Protein AF-A0A448WG43-F1 (afdb_monomer)

Foldseek 3Di:
DPDPDDDQEDEAELLVQLDPVSSLVVCQQQQFQAAPPPDDDDPPDDDDDDDDHAYEYEPHDLPDWQCCVRPNLVCLLVSLLSQLNGPGHYYYDPCSQLSNNTRDDPPPDPDDDDDLQRQQVVDPDPDSNCLPGHCRVVSVVSNVVSVVCVVVVVRHDDFDQDDDPDPDDDRDGDD

Nearest PDB structures (foldseek):
  7ekw-assembly1_A  TM=7.929E-01  e=9.313E-10  Nakaseomyces glabratus CBS 138
  7eku-assembly1_A  TM=8.045E-01  e=1.276E-09  Nakaseomyces glabratus CBS 138
  7eku-assembly1_B  TM=8.246E-01  e=3.081E-09  Nakaseomyces glabratus CBS 138
  7ekw-assembly1_B  TM=7.831E-01  e=1.198E-09  Nakaseomyces glabratus CBS 138
  5d06-assembly1_A  TM=8.176E-01  e=8.437E-09  Nakaseomyces glabratus CBS 138

Radius of gyration: 18.86 Å; Cα contacts (8 Å, |Δi|>4): 221; chains: 1; bounding box: 55×35×46 Å

Structure (mmCIF, N/CA/C/O backbone):
data_AF-A0A448WG43-F1
#
_entry.id   AF-A0A448WG43-F1
#
loop_
_atom_site.group_PDB
_atom_site.id
_atom_site.type_symbol
_atom_site.label_atom_id
_atom_site.label_alt_id
_atom_site.label_comp_id
_atom_site.label_asym_id
_atom_site.label_entity_id
_atom_site.label_seq_id
_atom_site.pdbx_PDB_ins_code
_atom_site.Cartn_x
_atom_site.Cartn_y
_atom_site.Cartn_z
_atom_site.occupancy
_atom_site.B_iso_or_equiv
_atom_site.auth_seq_id
_atom_site.auth_comp_id
_atom_site.auth_asym_id
_atom_site.auth_atom_id
_atom_site.pdbx_PDB_model_num
ATOM 1 N N . MET A 1 1 ? 24.377 11.589 0.192 1.00 43.50 1 MET A N 1
ATOM 2 C CA . MET A 1 1 ? 24.286 11.253 1.628 1.00 43.50 1 MET A CA 1
ATOM 3 C C . MET A 1 1 ? 24.622 9.780 1.787 1.00 43.50 1 MET A C 1
ATOM 5 O O . MET A 1 1 ? 23.829 8.942 1.390 1.00 43.50 1 MET A O 1
ATOM 9 N N . THR A 1 2 ? 25.826 9.459 2.255 1.00 47.28 2 THR A N 1
ATOM 10 C CA . THR A 1 2 ? 26.236 8.087 2.589 1.00 47.28 2 THR A CA 1
ATOM 11 C C . THR A 1 2 ? 25.820 7.820 4.034 1.00 47.28 2 THR A C 1
ATOM 13 O O . THR A 1 2 ? 26.514 8.236 4.958 1.00 47.28 2 THR A O 1
ATOM 16 N N . SER A 1 3 ? 24.643 7.231 4.245 1.00 59.84 3 SER A N 1
ATOM 17 C CA . SER A 1 3 ? 24.167 6.877 5.588 1.00 59.84 3 SER A CA 1
ATOM 18 C C . SER A 1 3 ? 24.957 5.681 6.121 1.00 59.84 3 SER A C 1
ATOM 20 O O . SER A 1 3 ? 25.047 4.662 5.440 1.00 59.84 3 SER A O 1
ATOM 22 N N . SER A 1 4 ? 25.497 5.793 7.336 1.00 69.62 4 SER A N 1
ATOM 23 C CA . SER A 1 4 ? 26.275 4.747 8.021 1.00 69.62 4 SER A CA 1
ATOM 24 C C . SER A 1 4 ? 25.474 3.476 8.340 1.00 69.62 4 SER A C 1
ATOM 26 O O . SER A 1 4 ? 26.076 2.424 8.518 1.00 69.62 4 SER A O 1
ATOM 28 N N . CYS A 1 5 ? 24.139 3.555 8.333 1.00 75.38 5 CYS A N 1
ATOM 29 C CA . CYS A 1 5 ? 23.211 2.422 8.363 1.00 75.38 5 CYS A CA 1
ATOM 30 C C . CYS A 1 5 ? 22.025 2.719 7.427 1.00 75.38 5 CYS A C 1
ATOM 32 O O . CYS A 1 5 ? 21.093 3.412 7.842 1.00 75.38 5 CYS A O 1
ATOM 34 N N . PRO A 1 6 ? 22.044 2.278 6.157 1.00 77.00 6 PRO A N 1
ATOM 35 C CA . PRO A 1 6 ? 20.883 2.427 5.286 1.00 77.00 6 PRO A CA 1
ATOM 36 C C . PRO A 1 6 ? 19.741 1.512 5.772 1.00 77.00 6 PRO A C 1
ATOM 38 O O . PRO A 1 6 ? 19.992 0.339 6.056 1.00 77.00 6 PRO A O 1
ATOM 41 N N . PRO A 1 7 ? 18.496 2.009 5.883 1.00 84.19 7 PRO A N 1
ATOM 42 C CA . PRO A 1 7 ? 17.358 1.167 6.233 1.00 84.19 7 PRO A CA 1
ATOM 43 C C . PRO A 1 7 ? 17.035 0.194 5.092 1.00 84.19 7 PRO A C 1
ATOM 45 O O . PRO A 1 7 ? 17.207 0.522 3.917 1.00 84.19 7 PRO A O 1
ATOM 48 N N . ASN A 1 8 ? 16.523 -0.991 5.438 1.00 88.69 8 ASN A N 1
ATOM 49 C CA . ASN A 1 8 ? 16.099 -1.986 4.446 1.00 88.69 8 ASN A CA 1
ATOM 50 C C . ASN A 1 8 ? 14.903 -1.495 3.616 1.00 88.69 8 ASN A C 1
ATOM 52 O O . ASN A 1 8 ? 14.823 -1.785 2.424 1.00 88.69 8 ASN A O 1
ATOM 56 N N . SER A 1 9 ? 13.994 -0.739 4.237 1.00 90.69 9 SER A N 1
ATOM 57 C CA . SER A 1 9 ? 12.796 -0.198 3.598 1.00 90.69 9 SER A CA 1
ATOM 58 C C . SER A 1 9 ? 12.383 1.149 4.191 1.00 90.69 9 SER A C 1
ATOM 60 O O . SER A 1 9 ? 12.606 1.396 5.376 1.00 90.69 9 SER A O 1
ATOM 62 N N . PHE A 1 10 ? 11.722 1.984 3.390 1.00 91.25 10 PHE A N 1
ATOM 63 C CA . PHE A 1 10 ? 11.051 3.203 3.843 1.00 91.25 10 PHE A CA 1
ATOM 64 C C . PHE A 1 10 ? 9.537 3.049 3.808 1.00 91.25 10 PHE A C 1
ATOM 66 O O . PHE A 1 10 ? 8.990 2.535 2.836 1.00 91.25 10 PHE A O 1
ATOM 73 N N . ILE A 1 11 ? 8.874 3.544 4.850 1.00 93.62 11 ILE A N 1
ATOM 74 C CA . ILE A 1 11 ? 7.416 3.613 4.910 1.00 93.62 11 ILE A CA 1
ATOM 75 C C . ILE A 1 11 ? 6.948 4.760 4.017 1.00 93.62 11 ILE A C 1
ATOM 77 O O . ILE A 1 11 ? 7.454 5.879 4.106 1.00 93.62 11 ILE A O 1
ATOM 81 N N . LEU A 1 12 ? 5.987 4.462 3.153 1.00 93.44 12 LEU A N 1
ATOM 82 C CA . LEU A 1 12 ? 5.294 5.419 2.310 1.00 93.44 12 LEU A CA 1
ATOM 83 C C . LEU A 1 12 ? 3.803 5.331 2.607 1.00 93.44 12 LEU A C 1
ATOM 85 O O . LEU A 1 12 ? 3.255 4.238 2.660 1.00 93.44 12 LEU A O 1
ATOM 89 N N . GLU A 1 13 ? 3.136 6.469 2.744 1.00 94.25 13 GLU A N 1
ATOM 90 C CA . GLU A 1 13 ? 1.699 6.516 3.016 1.00 94.25 13 GLU A CA 1
ATOM 91 C C . GLU A 1 13 ? 0.972 6.965 1.757 1.00 94.25 13 GLU A C 1
ATOM 93 O O . GLU A 1 13 ? 1.309 8.007 1.187 1.00 94.25 13 GLU A O 1
ATOM 98 N N . SER A 1 14 ? -0.016 6.197 1.296 1.00 92.62 14 SER A N 1
ATOM 99 C CA . SER A 1 14 ? -0.790 6.603 0.121 1.00 92.62 14 SER A CA 1
ATOM 100 C C . SER A 1 14 ? -1.666 7.819 0.443 1.00 92.62 14 SER A C 1
ATOM 102 O O . SER A 1 14 ? -1.796 8.728 -0.380 1.00 92.62 14 SER A O 1
ATOM 104 N N . LEU A 1 15 ? -2.231 7.873 1.659 1.00 91.50 15 LEU A N 1
ATOM 105 C CA . LEU A 1 15 ? -3.117 8.953 2.102 1.00 91.50 15 LEU A CA 1
ATOM 106 C C . LEU A 1 15 ? -2.424 10.308 2.191 1.00 91.50 15 LEU A C 1
ATOM 108 O O . LEU A 1 15 ? -3.116 11.316 2.206 1.00 91.50 15 LEU A O 1
ATOM 112 N N . GLN A 1 16 ? -1.091 10.374 2.202 1.00 90.69 16 GLN A N 1
ATOM 113 C CA . GLN A 1 16 ? -0.390 11.656 2.189 1.00 90.69 16 GLN A CA 1
ATOM 114 C C . GLN A 1 16 ? -0.589 12.420 0.871 1.00 90.69 16 GLN A C 1
ATOM 116 O O . GLN A 1 16 ? -0.504 13.651 0.853 1.00 90.69 16 GLN A O 1
ATOM 121 N N . SER A 1 17 ? -0.894 11.707 -0.215 1.00 88.69 17 SER A N 1
ATOM 122 C CA . SER A 1 17 ? -1.180 12.300 -1.518 1.00 88.69 17 SER A CA 1
ATOM 123 C C . SER A 1 17 ? -2.478 13.106 -1.486 1.00 88.69 17 SER A C 1
ATOM 125 O O . SER A 1 17 ? -3.531 12.586 -1.130 1.00 88.69 17 SER A O 1
ATOM 127 N N . ALA A 1 18 ? -2.395 14.384 -1.868 1.00 85.50 18 ALA A N 1
ATOM 128 C CA . ALA A 1 18 ? -3.555 15.273 -1.930 1.00 85.50 18 ALA A CA 1
ATOM 129 C C . ALA A 1 18 ? -4.545 14.845 -3.025 1.00 85.50 18 ALA A C 1
ATOM 131 O O . ALA A 1 18 ? -5.739 14.754 -2.761 1.00 85.50 18 ALA A O 1
ATOM 132 N N . ASP A 1 19 ? -4.019 14.501 -4.205 1.00 86.00 19 ASP A N 1
ATOM 133 C CA . ASP A 1 19 ? -4.796 14.164 -5.397 1.00 86.00 19 ASP A CA 1
ATOM 134 C C . ASP A 1 19 ? -4.290 12.867 -6.046 1.00 86.00 19 ASP A C 1
ATOM 136 O O . ASP A 1 19 ? -3.171 12.409 -5.784 1.00 86.00 19 ASP A O 1
ATOM 140 N N . SER A 1 20 ? -5.080 12.314 -6.970 1.00 85.81 20 SER A N 1
ATOM 141 C CA . SER A 1 20 ? -4.706 11.139 -7.772 1.00 85.81 20 SER A CA 1
ATOM 142 C C . SER A 1 20 ? -3.393 11.337 -8.531 1.00 85.81 20 SER A C 1
ATOM 144 O O . SER A 1 20 ? -2.631 10.384 -8.689 1.00 85.81 20 SER A O 1
ATOM 146 N N . ASN A 1 21 ? -3.082 12.575 -8.936 1.00 88.19 21 ASN A N 1
ATOM 147 C CA . ASN A 1 21 ? -1.823 12.872 -9.606 1.00 88.19 21 ASN A CA 1
ATOM 148 C C . ASN A 1 21 ? -0.612 12.666 -8.685 1.00 88.19 21 ASN A C 1
ATOM 150 O O . ASN A 1 21 ? 0.352 11.990 -9.046 1.00 88.19 21 ASN A O 1
ATOM 154 N N . ALA A 1 22 ? -0.696 13.183 -7.457 1.00 90.81 22 ALA A N 1
ATOM 155 C CA . ALA A 1 22 ? 0.348 13.001 -6.455 1.00 90.81 22 ALA A CA 1
ATOM 156 C C . ALA A 1 22 ? 0.540 11.514 -6.112 1.00 90.81 22 ALA A C 1
ATOM 158 O O . ALA A 1 22 ? 1.677 11.040 -6.050 1.00 90.81 22 ALA A O 1
ATOM 159 N N . LEU A 1 23 ? -0.564 10.768 -5.992 1.00 91.00 23 LEU A N 1
ATOM 160 C CA . LEU A 1 23 ? -0.525 9.328 -5.743 1.00 91.00 23 LEU A CA 1
ATOM 161 C C . LEU A 1 23 ? 0.106 8.566 -6.918 1.00 91.00 23 LEU A C 1
ATOM 163 O O . LEU A 1 23 ? 0.973 7.717 -6.716 1.00 91.00 23 LEU A O 1
ATOM 167 N N . GLY A 1 24 ? -0.262 8.903 -8.155 1.00 91.44 24 GLY A N 1
ATOM 168 C CA . GLY A 1 24 ? 0.329 8.310 -9.351 1.00 91.44 24 GLY A CA 1
ATOM 169 C C . GLY A 1 24 ? 1.825 8.611 -9.475 1.00 91.44 24 GLY A C 1
ATOM 170 O O . GLY A 1 24 ? 2.603 7.718 -9.798 1.00 91.44 24 GLY A O 1
ATOM 171 N N . ALA A 1 25 ? 2.265 9.826 -9.137 1.00 90.50 25 ALA A N 1
ATOM 172 C CA . ALA A 1 25 ? 3.685 10.178 -9.110 1.00 90.50 25 ALA A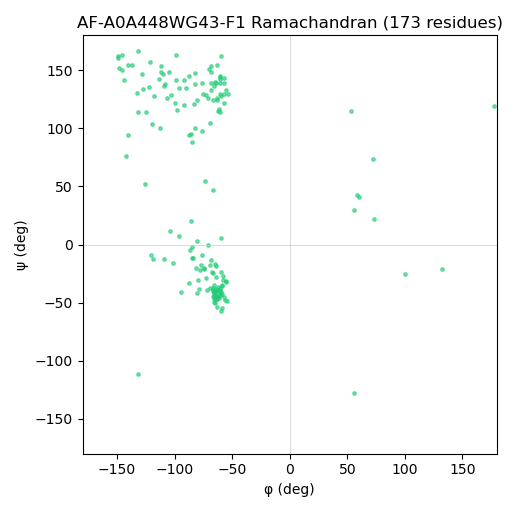 CA 1
ATOM 173 C C . ALA A 1 25 ? 4.464 9.380 -8.045 1.00 90.50 25 ALA A C 1
ATOM 175 O O . ALA A 1 25 ? 5.599 8.954 -8.286 1.00 90.50 25 ALA A O 1
ATOM 176 N N . GLN A 1 26 ? 3.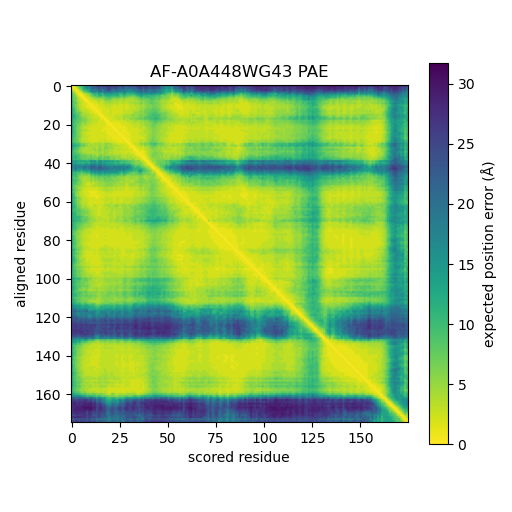853 9.140 -6.880 1.00 91.25 26 GLN A N 1
ATOM 177 C CA . GLN A 1 26 ? 4.409 8.288 -5.828 1.00 91.25 26 GLN A CA 1
ATOM 178 C C . GLN A 1 26 ? 4.563 6.837 -6.314 1.00 91.25 26 GLN A C 1
ATOM 180 O O . GLN A 1 26 ? 5.641 6.256 -6.166 1.00 91.25 26 GLN A O 1
ATOM 185 N N . LEU A 1 27 ? 3.537 6.274 -6.957 1.00 91.06 27 LEU A N 1
ATOM 186 C CA . LEU A 1 27 ? 3.565 4.917 -7.517 1.00 91.06 27 LEU A CA 1
ATOM 187 C C . LEU A 1 27 ? 4.541 4.781 -8.685 1.00 91.06 27 LEU A C 1
ATOM 189 O O . LEU A 1 27 ? 5.282 3.810 -8.751 1.00 91.06 27 LEU A O 1
ATOM 193 N N . HIS A 1 28 ? 4.619 5.767 -9.573 1.00 91.00 28 HIS A N 1
ATOM 194 C CA . HIS A 1 28 ? 5.582 5.753 -10.671 1.00 91.00 28 HIS A CA 1
ATOM 195 C C . HIS A 1 28 ? 7.027 5.714 -10.151 1.00 91.00 28 HIS A C 1
ATOM 197 O O . HIS A 1 28 ? 7.887 5.040 -10.711 1.00 91.00 28 HIS A O 1
ATOM 203 N N . ARG A 1 29 ? 7.309 6.425 -9.052 1.00 89.62 29 ARG A N 1
ATOM 204 C CA . ARG A 1 29 ? 8.655 6.498 -8.474 1.00 89.62 29 ARG A CA 1
ATOM 205 C C . ARG A 1 29 ? 9.042 5.267 -7.654 1.00 89.62 29 ARG A C 1
ATOM 207 O O . ARG A 1 29 ? 10.214 4.898 -7.666 1.00 89.62 29 ARG A O 1
ATOM 214 N N . TYR A 1 30 ? 8.105 4.697 -6.897 1.00 89.56 30 TYR A N 1
ATOM 215 C CA . TYR A 1 30 ? 8.398 3.660 -5.895 1.00 89.56 30 TYR A CA 1
ATOM 216 C C . TYR A 1 30 ? 7.720 2.312 -6.158 1.00 89.56 30 TYR A C 1
ATOM 218 O O . TYR A 1 30 ? 8.060 1.326 -5.510 1.00 89.56 30 TYR A O 1
ATOM 226 N N . GLY A 1 31 ? 6.762 2.269 -7.078 1.00 85.44 31 GLY A N 1
ATOM 227 C CA . GLY A 1 31 ? 5.972 1.090 -7.410 1.00 85.44 31 GLY A CA 1
ATOM 228 C C . GLY A 1 31 ? 6.614 0.181 -8.451 1.00 85.44 31 GLY A C 1
ATOM 229 O O . GLY A 1 31 ? 6.069 -0.879 -8.701 1.00 85.44 31 GLY A O 1
ATOM 230 N N . GLY A 1 32 ? 7.752 0.533 -9.049 1.00 86.00 32 GLY A N 1
ATOM 231 C CA . GLY A 1 32 ? 8.469 -0.333 -9.990 1.00 86.00 32 GLY A CA 1
ATOM 232 C C . GLY A 1 32 ? 9.972 -0.259 -9.804 1.00 86.00 32 GLY A C 1
ATOM 233 O O . GLY A 1 32 ? 10.505 0.744 -9.327 1.00 86.00 32 GLY A O 1
ATOM 234 N N . LEU A 1 33 ? 10.674 -1.321 -10.200 1.00 84.88 33 LEU A N 1
ATOM 235 C CA . LEU A 1 33 ? 12.136 -1.291 -10.265 1.00 84.88 33 LEU A CA 1
ATOM 236 C C . LEU A 1 33 ? 12.613 -0.582 -11.534 1.00 84.88 33 LEU A C 1
ATOM 238 O O . LEU A 1 33 ? 13.698 0.005 -11.542 1.00 84.88 33 LEU A O 1
ATOM 242 N N . GLN A 1 34 ? 11.825 -0.670 -12.608 1.00 87.19 34 GLN A N 1
ATOM 243 C CA . GLN A 1 34 ? 12.131 -0.107 -13.917 1.00 87.19 34 GLN A CA 1
ATOM 244 C C . GLN A 1 34 ? 10.838 0.369 -14.601 1.00 87.19 34 GLN A C 1
ATOM 246 O O . GLN A 1 34 ? 9.780 -0.207 -14.355 1.00 87.19 34 GLN A O 1
ATOM 251 N N . PRO A 1 35 ? 10.894 1.401 -15.458 1.00 88.94 35 PRO A N 1
ATOM 252 C CA . PRO A 1 35 ? 9.758 1.745 -16.305 1.00 88.94 35 PRO A CA 1
ATOM 253 C C . PRO A 1 35 ? 9.527 0.657 -17.361 1.00 88.94 35 PRO A C 1
ATOM 255 O O . PRO A 1 35 ? 10.476 -0.020 -17.769 1.00 88.94 35 PRO A O 1
ATOM 258 N N . ALA A 1 36 ? 8.289 0.523 -17.830 1.00 88.50 36 ALA A N 1
ATOM 259 C CA . ALA A 1 36 ? 7.951 -0.394 -18.915 1.00 88.50 36 ALA A CA 1
ATOM 260 C C . ALA A 1 36 ? 8.830 -0.161 -20.156 1.00 88.50 36 ALA A C 1
ATOM 262 O O . ALA A 1 36 ? 8.991 0.974 -20.617 1.00 88.50 36 ALA A O 1
ATOM 263 N N . GLY A 1 37 ? 9.421 -1.236 -20.686 1.00 87.69 37 GLY A N 1
ATOM 264 C CA . GLY A 1 37 ? 10.311 -1.162 -21.850 1.00 87.69 37 GLY A CA 1
ATOM 265 C C . GLY A 1 37 ? 11.692 -0.558 -21.563 1.00 87.69 37 GLY A C 1
ATOM 266 O O . GLY A 1 37 ? 12.356 -0.064 -22.479 1.00 87.69 37 GLY A O 1
ATOM 267 N N . ALA A 1 38 ? 12.146 -0.572 -20.306 1.00 86.62 38 ALA A N 1
ATOM 268 C CA . ALA A 1 38 ? 13.492 -0.134 -19.955 1.00 86.62 38 ALA A CA 1
ATOM 269 C C . ALA A 1 38 ? 14.573 -0.919 -20.721 1.00 86.62 38 ALA A C 1
ATOM 271 O O . ALA A 1 38 ? 14.480 -2.129 -20.920 1.00 86.62 38 ALA A O 1
ATOM 272 N N . PHE A 1 39 ? 15.656 -0.234 -21.106 1.00 85.75 39 PHE A N 1
ATOM 273 C CA . PHE A 1 39 ? 16.777 -0.878 -21.793 1.00 85.75 39 PHE A CA 1
ATOM 274 C C . PHE A 1 39 ? 17.352 -2.035 -20.965 1.00 85.75 39 PHE A C 1
ATOM 276 O O . PHE A 1 39 ? 17.830 -1.837 -19.841 1.00 85.75 39 PHE A O 1
ATOM 283 N N . ALA A 1 40 ? 17.356 -3.232 -21.558 1.00 78.56 40 ALA A N 1
ATOM 284 C CA . ALA A 1 40 ? 17.942 -4.416 -20.954 1.00 78.56 40 ALA A CA 1
ATOM 285 C C . ALA A 1 40 ? 19.436 -4.187 -20.689 1.00 78.56 40 ALA A C 1
ATOM 287 O O . ALA A 1 40 ? 20.199 -3.788 -21.573 1.00 78.56 40 ALA A O 1
ATOM 288 N N . GLN A 1 41 ? 19.867 -4.437 -19.453 1.00 74.19 41 GLN A N 1
ATOM 289 C CA . GLN A 1 41 ? 21.290 -4.408 -19.139 1.00 74.19 41 GLN A CA 1
ATOM 290 C C . GLN A 1 41 ? 21.956 -5.687 -19.665 1.00 74.19 41 GLN A C 1
ATOM 292 O O . GLN A 1 41 ? 21.384 -6.768 -19.516 1.00 74.19 41 GLN A O 1
ATOM 297 N N . PRO A 1 42 ? 23.160 -5.596 -20.259 1.00 73.94 42 PRO A N 1
ATOM 298 C CA . PRO A 1 42 ? 23.852 -6.761 -20.791 1.00 73.94 42 PRO A CA 1
ATOM 299 C C . PRO A 1 42 ? 24.129 -7.789 -19.686 1.00 73.94 42 PRO A C 1
ATOM 301 O O . PRO A 1 42 ? 24.668 -7.466 -18.622 1.00 73.94 42 PRO A O 1
ATOM 304 N N . LEU A 1 43 ? 23.758 -9.043 -19.955 1.00 63.94 43 LEU A N 1
ATOM 305 C CA . LEU A 1 43 ? 24.017 -10.191 -19.089 1.00 63.94 43 LEU A CA 1
ATOM 306 C C . LEU A 1 43 ? 25.538 -10.379 -18.942 1.00 63.94 43 LEU A C 1
ATOM 308 O O . LEU A 1 43 ? 26.225 -10.656 -19.919 1.00 63.94 43 LEU A O 1
ATOM 312 N N . GLY A 1 44 ? 26.072 -10.206 -17.728 1.00 69.38 44 GLY A N 1
ATOM 313 C CA . GLY A 1 44 ? 27.470 -10.535 -17.399 1.00 69.38 44 GLY A CA 1
ATOM 314 C C . GLY A 1 44 ? 28.258 -9.462 -16.642 1.00 69.38 44 GLY A C 1
ATOM 315 O O . GLY A 1 44 ? 29.224 -9.796 -15.966 1.00 69.38 44 GLY A O 1
ATOM 316 N N . THR A 1 45 ? 27.851 -8.187 -16.676 1.00 75.12 45 THR A N 1
ATOM 317 C CA . THR A 1 45 ? 28.516 -7.105 -15.911 1.00 75.12 45 THR A CA 1
ATOM 318 C C . THR A 1 45 ? 27.508 -6.096 -15.356 1.00 75.12 45 THR A C 1
ATOM 320 O O . THR A 1 45 ? 27.368 -4.967 -15.830 1.00 75.12 45 THR A O 1
ATOM 323 N N . ARG A 1 46 ? 26.802 -6.483 -14.287 1.00 75.69 46 ARG A N 1
ATOM 324 C CA . ARG A 1 46 ? 25.926 -5.564 -13.549 1.00 75.69 46 ARG A CA 1
ATOM 325 C C . ARG A 1 46 ? 26.758 -4.743 -12.564 1.00 75.69 46 ARG A C 1
ATOM 327 O O . ARG A 1 46 ? 27.102 -5.212 -11.484 1.00 75.69 46 ARG A O 1
ATOM 334 N N . ARG A 1 47 ? 27.085 -3.502 -12.935 1.00 80.88 47 ARG A N 1
ATOM 335 C CA . ARG A 1 47 ? 27.697 -2.548 -11.994 1.00 80.88 47 ARG A CA 1
ATOM 336 C C . ARG A 1 47 ? 26.714 -2.243 -10.866 1.00 80.88 47 ARG A C 1
ATOM 338 O O . ARG A 1 47 ? 25.532 -2.020 -11.128 1.00 80.88 47 ARG A O 1
ATOM 345 N N . LEU A 1 48 ? 27.215 -2.168 -9.635 1.00 82.25 48 LEU A N 1
ATOM 346 C CA . LEU A 1 48 ? 26.460 -1.606 -8.519 1.00 82.25 48 LEU A CA 1
ATOM 347 C C . LEU A 1 48 ? 26.152 -0.141 -8.844 1.00 82.25 48 LEU A C 1
ATOM 349 O O . LEU A 1 48 ? 27.058 0.669 -9.036 1.00 82.25 48 LEU A O 1
ATOM 353 N N . ARG A 1 49 ? 24.866 0.179 -8.965 1.00 83.25 49 ARG A N 1
ATOM 354 C CA . ARG A 1 49 ? 24.371 1.544 -9.136 1.00 83.25 49 ARG A CA 1
ATOM 355 C C . ARG A 1 49 ? 23.620 1.932 -7.876 1.00 83.25 49 ARG A C 1
ATOM 357 O O . ARG A 1 49 ? 23.007 1.074 -7.245 1.00 83.25 49 ARG A O 1
ATOM 364 N N . ALA A 1 50 ? 23.653 3.216 -7.539 1.00 83.94 50 ALA A N 1
ATOM 365 C CA . ALA A 1 50 ? 22.743 3.738 -6.535 1.00 83.94 50 ALA A CA 1
ATOM 366 C C . ALA A 1 50 ? 21.301 3.450 -6.983 1.00 83.94 50 ALA A C 1
ATOM 368 O O . ALA A 1 50 ? 20.938 3.734 -8.125 1.00 83.94 50 ALA A O 1
ATOM 369 N N . SER A 1 51 ? 20.510 2.870 -6.091 1.00 83.25 51 SER A N 1
ATOM 370 C CA . SER A 1 51 ? 19.074 2.677 -6.257 1.00 83.25 51 SER A CA 1
ATOM 371 C C . SER A 1 51 ? 18.351 3.381 -5.118 1.00 83.25 51 SER A C 1
ATOM 373 O O . SER A 1 51 ? 18.923 3.616 -4.051 1.00 83.25 51 SER A O 1
ATOM 375 N N . THR A 1 52 ? 17.085 3.718 -5.331 1.00 84.44 52 THR A N 1
ATOM 376 C CA . THR A 1 52 ? 16.198 4.059 -4.221 1.00 84.44 52 THR A CA 1
ATOM 377 C C . THR A 1 52 ? 16.095 2.857 -3.284 1.00 84.44 52 THR A C 1
ATOM 379 O O . THR A 1 52 ? 16.114 1.706 -3.729 1.00 84.44 52 THR A O 1
ATOM 382 N N . ALA A 1 53 ? 16.041 3.119 -1.981 1.00 87.50 53 ALA A N 1
ATOM 383 C CA . ALA A 1 53 ? 15.757 2.074 -1.006 1.00 87.50 53 ALA A CA 1
ATOM 384 C C . ALA A 1 53 ? 14.350 1.504 -1.244 1.00 87.50 53 ALA A C 1
ATOM 386 O O . ALA A 1 53 ? 13.490 2.176 -1.821 1.00 87.50 53 ALA A O 1
ATOM 387 N N . HIS A 1 54 ? 14.138 0.256 -0.824 1.00 90.25 54 HIS A N 1
ATOM 388 C CA . HIS A 1 54 ? 12.865 -0.427 -1.015 1.00 90.25 54 HIS A CA 1
ATOM 389 C C . HIS A 1 54 ? 11.731 0.326 -0.307 1.00 90.25 54 HIS A C 1
ATOM 391 O O . HIS A 1 54 ? 11.929 0.892 0.768 1.00 90.25 54 HIS A O 1
ATOM 397 N N . ALA A 1 55 ? 10.545 0.343 -0.907 1.00 92.38 55 ALA A N 1
ATOM 398 C CA . ALA A 1 55 ? 9.375 0.986 -0.328 1.00 92.38 55 ALA A CA 1
ATOM 399 C C . ALA A 1 55 ? 8.471 -0.041 0.366 1.00 92.38 55 ALA A C 1
ATOM 401 O O . ALA A 1 55 ? 8.283 -1.148 -0.130 1.00 92.38 55 ALA A O 1
ATOM 402 N N . LEU A 1 56 ? 7.900 0.358 1.498 1.00 94.31 56 LEU A N 1
ATOM 403 C CA . LEU A 1 56 ? 6.774 -0.287 2.161 1.00 94.31 56 LEU A CA 1
ATOM 404 C C . LEU A 1 56 ? 5.593 0.683 2.075 1.00 94.31 56 LEU A C 1
ATOM 406 O O . LEU A 1 56 ? 5.548 1.672 2.805 1.00 94.31 56 LEU A O 1
ATOM 410 N N . LEU A 1 57 ? 4.685 0.439 1.136 1.00 94.25 57 LEU A N 1
ATOM 411 C CA . LEU A 1 57 ? 3.570 1.321 0.826 1.00 94.25 57 LEU A CA 1
ATOM 412 C C . LEU A 1 57 ? 2.332 0.927 1.635 1.00 94.25 57 LEU A C 1
ATOM 414 O O . LEU A 1 57 ? 1.823 -0.185 1.519 1.00 94.25 57 LEU A O 1
ATOM 418 N N . TYR A 1 58 ? 1.851 1.855 2.451 1.00 95.38 58 TYR A N 1
ATOM 419 C CA . TYR A 1 58 ? 0.646 1.705 3.248 1.00 95.38 58 TYR A CA 1
ATOM 420 C C . TYR A 1 58 ? -0.564 2.316 2.551 1.00 95.38 58 TYR A C 1
ATOM 422 O O . TYR A 1 58 ? -0.506 3.460 2.090 1.00 95.38 58 TYR A O 1
ATOM 430 N N . ASP A 1 59 ? -1.679 1.584 2.552 1.00 93.88 59 ASP A N 1
ATOM 431 C CA . ASP A 1 59 ? -2.985 2.114 2.156 1.00 93.88 59 ASP A CA 1
ATOM 432 C C . ASP A 1 59 ? -3.355 3.309 3.047 1.00 93.88 59 ASP A C 1
ATOM 434 O O . ASP A 1 59 ? -3.570 4.415 2.549 1.00 93.88 59 ASP A O 1
ATOM 438 N N . GLN A 1 60 ? -3.336 3.068 4.360 1.00 93.00 60 GLN A N 1
ATOM 439 C CA . GLN A 1 60 ? -3.535 4.000 5.467 1.00 93.00 60 GLN A CA 1
ATOM 440 C C . GLN A 1 60 ? -2.607 3.580 6.617 1.00 93.00 60 GLN A C 1
ATOM 442 O O . GLN A 1 60 ? -2.465 2.383 6.872 1.00 93.00 60 GLN A O 1
ATOM 447 N N . THR A 1 61 ? -2.013 4.538 7.332 1.00 93.56 61 THR A N 1
ATOM 448 C CA . THR A 1 61 ? -1.356 4.286 8.626 1.00 93.56 61 THR A CA 1
ATOM 449 C C . THR A 1 61 ? -2.272 4.667 9.787 1.00 93.56 61 THR A C 1
ATOM 451 O O . THR A 1 61 ? -3.270 5.366 9.616 1.00 93.56 61 THR A O 1
ATOM 454 N N . HIS A 1 62 ? -1.957 4.183 10.989 1.00 90.81 62 HIS A N 1
ATOM 455 C CA . HIS A 1 62 ? -2.804 4.376 12.169 1.00 90.81 62 HIS A CA 1
ATOM 456 C C . HIS A 1 62 ? -2.826 5.830 12.659 1.00 90.81 62 HIS A C 1
ATOM 458 O O . HIS A 1 62 ? -3.740 6.205 13.379 1.00 90.81 62 HIS A O 1
ATOM 464 N N . ASP A 1 63 ? -1.857 6.643 12.234 1.00 90.56 63 ASP A N 1
ATOM 465 C CA . ASP A 1 63 ? -1.786 8.076 12.524 1.00 90.56 63 ASP A CA 1
ATOM 466 C C . ASP A 1 63 ? -2.602 8.921 11.529 1.00 90.56 63 ASP A C 1
ATOM 468 O O . ASP A 1 63 ? -2.814 10.115 11.741 1.00 90.56 63 ASP A O 1
ATOM 472 N N . ASN A 1 64 ? -3.062 8.335 10.417 1.00 90.25 64 ASN A N 1
ATOM 473 C CA . ASN A 1 64 ? -3.848 9.053 9.419 1.00 90.25 64 ASN A CA 1
ATOM 474 C C . ASN A 1 64 ? -5.354 9.020 9.745 1.00 90.25 64 ASN A C 1
ATOM 476 O O . ASN A 1 64 ? -5.865 7.975 10.167 1.00 90.25 64 ASN A O 1
ATOM 480 N N . PRO A 1 65 ? -6.101 10.105 9.448 1.00 89.88 65 PRO A N 1
ATOM 481 C CA . PRO A 1 65 ? -7.563 10.089 9.498 1.00 89.88 65 PRO A CA 1
ATOM 482 C C . PRO A 1 65 ? -8.140 9.038 8.544 1.00 89.88 65 PRO A C 1
ATOM 484 O O . PRO A 1 65 ? -7.451 8.575 7.628 1.00 89.88 65 PRO A O 1
ATOM 487 N N . SER A 1 66 ? -9.408 8.666 8.738 1.00 89.00 66 SER A N 1
ATOM 488 C CA . SER A 1 66 ? -10.039 7.688 7.847 1.00 89.00 66 SER A CA 1
ATOM 489 C C . SER A 1 66 ? -10.064 8.221 6.398 1.00 89.00 66 SER A C 1
ATOM 491 O O . SER A 1 66 ? -10.255 9.422 6.173 1.00 89.00 66 SER A O 1
ATOM 493 N N . PRO A 1 67 ? -9.903 7.365 5.371 1.00 89.56 67 PRO A N 1
ATOM 494 C CA . PRO A 1 67 ? -10.026 7.796 3.980 1.00 89.56 67 PRO A CA 1
ATOM 495 C C . PRO A 1 67 ? -11.407 8.381 3.671 1.00 89.56 67 PRO A C 1
ATOM 497 O O . PRO A 1 67 ? -11.531 9.188 2.756 1.00 89.56 67 PRO A O 1
ATOM 500 N N . MET A 1 68 ? -12.436 8.022 4.448 1.00 88.31 68 MET A N 1
ATOM 501 C CA . MET A 1 68 ? -13.750 8.652 4.352 1.00 88.31 68 MET A CA 1
ATOM 502 C C . MET A 1 68 ? -13.739 10.121 4.780 1.00 88.31 68 MET A C 1
ATOM 504 O O . MET A 1 68 ? -14.450 10.916 4.177 1.00 88.31 68 MET A O 1
ATOM 508 N N . GLU A 1 69 ? -12.966 10.478 5.809 1.00 86.88 69 GLU A N 1
ATOM 509 C CA . GLU A 1 69 ? -12.845 11.858 6.292 1.00 86.88 69 GLU A CA 1
ATOM 510 C C . GLU A 1 69 ? -12.045 12.731 5.315 1.00 86.88 69 GLU A C 1
ATOM 512 O O . GLU A 1 69 ? -12.383 13.895 5.106 1.00 86.88 69 GLU A O 1
ATOM 517 N N . ARG A 1 70 ? -10.982 12.179 4.710 1.00 84.38 70 ARG A N 1
ATOM 518 C CA . ARG A 1 70 ? -10.088 12.924 3.803 1.00 84.38 70 ARG A CA 1
ATOM 519 C C . ARG A 1 70 ? -10.552 12.929 2.344 1.00 84.38 70 ARG A C 1
ATOM 521 O O . ARG A 1 70 ? -10.298 13.894 1.627 1.00 84.38 70 ARG A O 1
ATOM 528 N N . HIS A 1 71 ? -11.184 11.848 1.901 1.00 85.44 71 HIS A N 1
ATOM 529 C CA . HIS A 1 71 ? -11.603 11.633 0.519 1.00 85.44 71 HIS A CA 1
ATOM 530 C C . HIS A 1 71 ? -13.067 11.171 0.463 1.00 85.44 71 HIS A C 1
ATOM 532 O O . HIS A 1 71 ? -13.979 11.954 0.710 1.00 85.44 71 HIS A O 1
ATOM 538 N N . SER A 1 72 ? -13.314 9.918 0.074 1.00 88.31 72 SER A N 1
ATOM 539 C CA . SER A 1 72 ? -14.653 9.349 -0.050 1.00 88.31 72 SER A CA 1
ATOM 540 C C . SER A 1 72 ? -14.633 7.850 0.235 1.00 88.31 72 SER A C 1
ATOM 542 O O . SER A 1 72 ? -13.597 7.196 0.114 1.00 88.31 72 SER A O 1
ATOM 544 N N . LEU A 1 73 ? -15.799 7.280 0.548 1.00 89.81 73 LEU A N 1
ATOM 545 C CA . LEU A 1 73 ? -15.971 5.832 0.721 1.00 89.81 73 LEU A CA 1
ATOM 546 C C . LEU A 1 73 ? -15.519 5.032 -0.514 1.00 89.81 73 LEU A C 1
ATOM 548 O O . LEU A 1 73 ? -15.016 3.918 -0.395 1.00 89.81 73 LEU A O 1
ATOM 552 N N . PHE A 1 74 ? -15.671 5.608 -1.705 1.00 89.75 74 PHE A N 1
ATOM 553 C CA 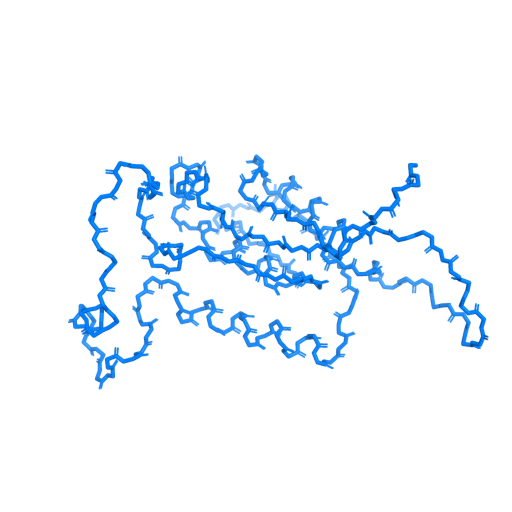. PHE A 1 74 ? -15.316 4.949 -2.959 1.00 89.75 74 PHE A CA 1
ATOM 554 C C . PHE A 1 74 ? -13.807 4.914 -3.217 1.00 89.75 74 PHE A C 1
ATOM 556 O O . PHE A 1 74 ? -13.384 4.222 -4.135 1.00 89.75 74 PHE A O 1
ATOM 563 N N . ASP A 1 75 ? -13.001 5.623 -2.421 1.00 90.31 75 ASP A N 1
ATOM 564 C CA . ASP A 1 75 ? -11.548 5.692 -2.597 1.00 90.31 75 ASP A CA 1
ATOM 565 C C . ASP A 1 75 ? -10.817 4.475 -2.002 1.00 90.31 75 ASP A C 1
ATOM 567 O O . ASP A 1 75 ? -9.707 4.165 -2.418 1.00 90.31 75 ASP A O 1
ATOM 571 N N . PHE A 1 76 ? -11.437 3.731 -1.076 1.00 92.69 76 PHE A N 1
ATOM 572 C CA . PHE A 1 76 ? -10.787 2.612 -0.374 1.00 92.69 76 PHE A CA 1
ATOM 573 C C . PHE A 1 76 ? -10.310 1.511 -1.326 1.00 92.69 76 PHE A C 1
ATOM 575 O O . PHE A 1 76 ? -9.133 1.166 -1.364 1.00 92.69 76 PHE A O 1
ATOM 582 N N . LEU A 1 77 ? -11.226 0.957 -2.121 1.00 93.44 77 LEU A N 1
ATOM 583 C CA . LEU A 1 77 ? -10.910 -0.141 -3.030 1.00 93.44 77 LEU A CA 1
ATOM 584 C C . LEU A 1 77 ? -9.920 0.244 -4.148 1.00 93.44 77 LEU A C 1
ATOM 586 O O . LEU A 1 77 ? -8.942 -0.484 -4.324 1.00 93.44 77 LEU A O 1
ATOM 590 N N . PRO A 1 78 ? -10.114 1.341 -4.912 1.00 92.06 78 PRO A N 1
ATOM 591 C CA . PRO A 1 78 ? -9.182 1.700 -5.977 1.00 92.06 78 PRO A CA 1
ATOM 592 C C . PRO A 1 78 ? -7.797 2.046 -5.428 1.00 92.06 78 PRO A C 1
ATOM 594 O O . PRO A 1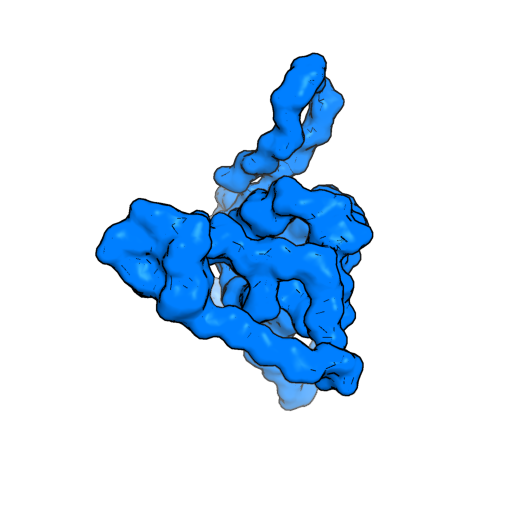 78 ? -6.801 1.597 -5.990 1.00 92.06 78 PRO A O 1
ATOM 597 N N . ARG A 1 79 ? -7.704 2.755 -4.298 1.00 92.12 79 ARG A N 1
ATOM 598 C CA . ARG A 1 79 ? -6.424 3.054 -3.642 1.00 92.12 79 ARG A CA 1
ATOM 599 C C . ARG A 1 79 ? -5.721 1.787 -3.166 1.00 92.12 79 ARG A C 1
ATOM 601 O O . ARG A 1 79 ? -4.541 1.610 -3.457 1.00 92.12 79 ARG A O 1
ATOM 608 N N . ALA A 1 80 ? -6.451 0.874 -2.528 1.00 94.38 80 ALA A N 1
ATOM 609 C CA . ALA A 1 80 ? -5.932 -0.435 -2.150 1.00 94.38 80 ALA A CA 1
ATOM 610 C C . ALA A 1 80 ? -5.442 -1.259 -3.347 1.00 94.38 80 ALA A C 1
ATOM 612 O O . ALA A 1 80 ? -4.463 -1.996 -3.214 1.00 94.38 80 ALA A O 1
ATOM 613 N N . GLY A 1 81 ? -6.122 -1.148 -4.492 1.00 94.50 81 GLY A N 1
ATOM 614 C CA . GLY A 1 81 ? -5.719 -1.760 -5.756 1.00 94.50 81 GLY A CA 1
ATOM 615 C C . GLY A 1 81 ? -4.422 -1.166 -6.289 1.00 94.50 81 GLY A C 1
ATOM 616 O O . GLY A 1 81 ? -3.484 -1.904 -6.569 1.00 94.50 81 GLY A O 1
ATOM 617 N N . LEU A 1 82 ? -4.326 0.163 -6.345 1.00 92.75 82 LEU A N 1
ATOM 618 C CA . LEU A 1 82 ? -3.118 0.871 -6.767 1.00 92.75 82 LEU A CA 1
ATOM 619 C C . LEU A 1 82 ? -1.894 0.490 -5.920 1.00 92.75 82 LEU A C 1
ATOM 621 O O . LEU A 1 82 ? -0.823 0.218 -6.459 1.00 92.75 82 LEU A O 1
ATOM 625 N N . VAL A 1 83 ? -2.062 0.434 -4.596 1.00 93.62 83 VAL A N 1
ATOM 626 C CA . VAL A 1 83 ? -1.002 0.023 -3.666 1.00 93.62 83 VAL A CA 1
ATOM 627 C C . VAL A 1 83 ? -0.618 -1.443 -3.883 1.00 93.62 83 VAL A C 1
ATOM 629 O O . VAL A 1 83 ? 0.570 -1.747 -3.958 1.00 93.62 83 VAL A O 1
ATOM 632 N N . ALA A 1 84 ? -1.597 -2.342 -4.044 1.00 93.94 84 ALA A N 1
ATOM 633 C CA . ALA A 1 84 ? -1.359 -3.768 -4.289 1.00 93.94 84 ALA A CA 1
ATOM 634 C C . ALA A 1 84 ? -0.638 -4.055 -5.614 1.00 93.94 84 ALA A C 1
ATOM 636 O O . ALA A 1 84 ? 0.069 -5.052 -5.731 1.00 93.94 84 ALA A O 1
ATOM 637 N N . MET A 1 85 ? -0.795 -3.191 -6.612 1.00 92.25 85 MET A N 1
ATOM 638 C CA . MET A 1 85 ? -0.162 -3.358 -7.921 1.00 92.25 85 MET A CA 1
ATOM 639 C C . MET A 1 85 ? 1.276 -2.827 -7.969 1.00 92.25 85 MET A C 1
ATOM 641 O O . MET A 1 85 ? 2.007 -3.121 -8.913 1.00 92.25 85 MET A O 1
ATOM 645 N N . GLY A 1 86 ? 1.717 -2.086 -6.949 1.00 91.06 86 GLY A N 1
ATOM 646 C CA . GLY A 1 86 ? 3.116 -1.699 -6.817 1.00 91.06 86 GLY A CA 1
ATOM 647 C C . GLY A 1 86 ? 4.020 -2.912 -6.572 1.00 91.06 86 GLY A C 1
ATOM 648 O O . GLY A 1 86 ? 3.734 -3.762 -5.735 1.00 91.06 86 GLY A O 1
ATOM 649 N N . CYS A 1 87 ? 5.167 -2.963 -7.246 1.00 91.75 87 CYS A N 1
ATOM 650 C CA . CYS A 1 87 ? 6.295 -3.861 -6.984 1.00 91.75 87 CYS A CA 1
ATOM 651 C C . CYS A 1 87 ? 7.061 -3.429 -5.710 1.00 91.75 87 CYS A C 1
ATOM 653 O O . CYS A 1 87 ? 8.271 -3.173 -5.716 1.00 91.75 87 CYS A O 1
ATOM 655 N N . CYS A 1 88 ? 6.343 -3.312 -4.598 1.00 92.00 88 CYS A N 1
ATOM 656 C CA . CYS A 1 88 ? 6.856 -2.930 -3.289 1.00 92.00 88 CYS A CA 1
ATOM 657 C C . CYS A 1 88 ? 6.085 -3.662 -2.185 1.00 92.00 88 CYS A C 1
ATOM 659 O O . CYS A 1 88 ? 5.014 -4.205 -2.431 1.00 92.00 88 CYS A O 1
ATOM 661 N N . ALA A 1 89 ? 6.623 -3.717 -0.967 1.00 93.50 89 ALA A N 1
ATOM 662 C CA . ALA A 1 89 ? 5.874 -4.313 0.132 1.00 93.50 89 ALA A CA 1
ATOM 663 C C . ALA A 1 89 ? 4.622 -3.469 0.430 1.00 93.50 89 ALA A C 1
ATOM 665 O O . ALA A 1 89 ? 4.694 -2.241 0.426 1.00 93.50 89 ALA A O 1
ATOM 666 N N . THR A 1 90 ? 3.492 -4.113 0.720 1.00 94.31 90 THR A N 1
ATOM 667 C CA . THR A 1 90 ? 2.210 -3.434 0.964 1.00 94.31 90 THR A CA 1
ATOM 668 C C . THR A 1 90 ? 1.750 -3.601 2.406 1.00 94.31 90 THR A C 1
ATOM 670 O O . THR A 1 90 ? 1.889 -4.686 2.973 1.00 94.31 90 THR A O 1
ATOM 673 N N . GLY A 1 91 ? 1.156 -2.560 2.986 1.00 93.56 91 GLY A N 1
ATOM 674 C CA . GLY A 1 91 ? 0.617 -2.573 4.346 1.00 93.56 91 GLY A CA 1
ATOM 675 C C . GLY A 1 91 ? -0.748 -1.896 4.450 1.00 93.56 91 GLY A C 1
ATOM 676 O O . GLY A 1 91 ? -1.091 -1.025 3.656 1.00 93.56 91 GLY A O 1
ATOM 677 N N . SER A 1 92 ? -1.530 -2.292 5.448 1.00 93.12 92 SER A N 1
ATOM 678 C CA . SER A 1 92 ? -2.804 -1.661 5.802 1.00 93.12 92 SER A CA 1
ATOM 679 C C . SER A 1 92 ? -3.035 -1.795 7.306 1.00 93.12 92 SER A C 1
ATOM 681 O O . SER A 1 92 ? -2.394 -2.620 7.966 1.00 93.12 92 SER A O 1
ATOM 683 N N . VAL A 1 93 ? -3.930 -0.980 7.856 1.00 93.00 93 VAL A N 1
ATOM 684 C CA . VAL A 1 93 ? -4.301 -1.003 9.276 1.00 93.00 93 VAL A CA 1
ATOM 685 C C . VAL A 1 93 ? -5.667 -1.656 9.447 1.00 93.00 93 VAL A C 1
ATOM 687 O O . VAL A 1 93 ? -6.546 -1.568 8.587 1.00 93.00 93 VAL A O 1
ATOM 690 N N . ARG A 1 94 ? -5.859 -2.322 10.590 1.00 89.75 94 ARG A N 1
ATOM 691 C CA . ARG A 1 94 ? -7.160 -2.866 10.980 1.00 89.75 94 ARG A CA 1
ATOM 692 C C . ARG A 1 94 ? -8.214 -1.751 10.985 1.00 89.75 94 ARG A C 1
ATOM 694 O O . ARG A 1 94 ? -7.974 -0.680 11.523 1.00 89.75 94 ARG A O 1
ATOM 701 N N . GLY A 1 95 ? -9.369 -2.008 10.382 1.00 89.19 95 GLY A N 1
ATOM 702 C CA . GLY A 1 95 ? -10.429 -1.016 10.205 1.00 89.19 95 GLY A CA 1
ATOM 703 C C . GLY A 1 95 ? -10.470 -0.387 8.807 1.00 89.19 95 GLY A C 1
ATOM 704 O O . GLY A 1 95 ? -11.557 -0.029 8.359 1.00 89.19 95 GLY A O 1
ATOM 705 N N . TYR A 1 96 ? -9.350 -0.342 8.068 1.00 92.75 96 TYR A N 1
ATOM 706 C CA . TYR A 1 96 ? -9.354 0.124 6.672 1.00 92.75 96 TYR A CA 1
ATOM 707 C C . TYR A 1 96 ? -10.206 -0.798 5.790 1.00 92.75 96 TYR A C 1
ATOM 709 O O . TYR A 1 96 ? -11.154 -0.355 5.145 1.00 92.75 96 TYR A O 1
ATOM 717 N N . ASP A 1 97 ? -9.922 -2.105 5.825 1.00 92.19 97 ASP A N 1
ATOM 718 C CA . ASP A 1 97 ? -10.635 -3.091 5.003 1.00 92.19 97 ASP A CA 1
ATOM 719 C C . ASP A 1 97 ? -12.105 -3.264 5.427 1.00 92.19 97 ASP A C 1
ATOM 721 O O . ASP A 1 97 ? -12.951 -3.667 4.631 1.00 92.19 97 ASP A O 1
ATOM 725 N N . GLU A 1 98 ? -12.417 -2.937 6.682 1.00 89.75 98 GLU A N 1
ATOM 726 C CA . GLU A 1 98 ? -13.762 -2.994 7.268 1.00 89.75 98 GLU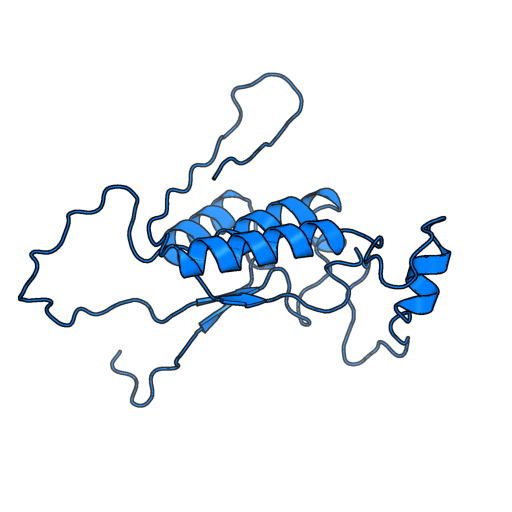 A CA 1
ATOM 727 C C . GLU A 1 98 ? -14.580 -1.724 6.986 1.00 89.75 98 GLU A C 1
ATOM 729 O O . GLU A 1 98 ? -15.753 -1.668 7.349 1.00 89.75 98 GLU A O 1
ATOM 734 N N . LEU A 1 99 ? -13.985 -0.730 6.310 1.00 90.12 99 LEU A N 1
ATOM 735 C CA . LEU A 1 99 ? -14.587 0.570 5.999 1.00 90.12 99 LEU A CA 1
ATOM 736 C C . LEU A 1 99 ? -15.022 1.337 7.258 1.00 90.12 99 LEU A C 1
ATOM 738 O O . LEU A 1 99 ? -16.102 1.932 7.300 1.00 90.12 99 LEU A O 1
ATOM 742 N N . VAL A 1 100 ? -14.183 1.322 8.300 1.00 89.69 100 VAL A N 1
ATOM 743 C CA . VAL A 1 100 ? -14.457 2.062 9.537 1.00 89.69 100 VAL A CA 1
ATOM 744 C C . VAL A 1 100 ? -14.508 3.565 9.229 1.00 89.69 100 VAL A C 1
ATOM 746 O O . VAL A 1 100 ? -13.553 4.119 8.680 1.00 89.69 100 VAL A O 1
ATOM 749 N N . PRO A 1 101 ? -15.615 4.250 9.577 1.00 88.06 101 PRO A N 1
ATOM 750 C CA . PRO A 1 101 ? -15.868 5.598 9.085 1.00 88.06 101 PRO A CA 1
ATOM 751 C C . PRO A 1 101 ? -15.068 6.690 9.796 1.00 88.06 101 PRO A C 1
ATOM 753 O O . PRO A 1 101 ? -14.883 7.770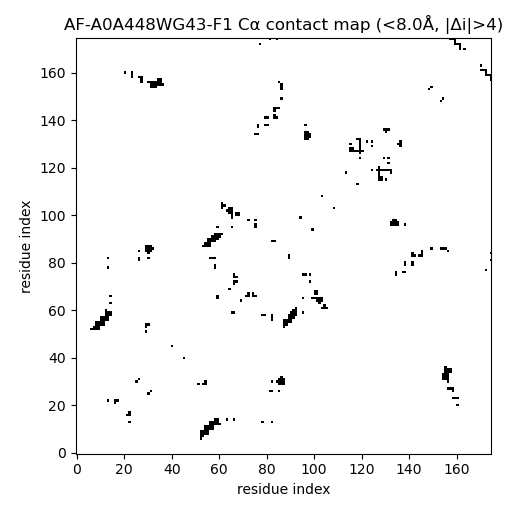 9.241 1.00 88.06 101 PRO A O 1
ATOM 756 N N . HIS A 1 102 ? -14.605 6.418 11.012 1.00 88.44 102 HIS A N 1
ATOM 757 C CA . HIS A 1 102 ? -13.914 7.370 11.873 1.00 88.44 102 HIS A CA 1
ATOM 758 C C . HIS A 1 102 ? -12.447 6.984 12.051 1.00 88.44 102 HIS A C 1
ATOM 760 O O . HIS A 1 102 ? -12.086 5.808 11.981 1.00 88.44 102 HIS A O 1
ATOM 766 N N . HIS A 1 103 ? -11.605 7.972 12.323 1.00 90.19 103 HIS A N 1
ATOM 767 C CA . HIS A 1 103 ? -10.230 7.738 12.742 1.00 90.19 103 HIS A CA 1
ATOM 768 C C . HIS A 1 103 ? -10.155 6.987 14.087 1.00 90.19 103 HIS A C 1
ATOM 770 O O . HIS A 1 103 ? -10.722 7.422 15.092 1.00 90.19 103 HIS A O 1
ATOM 776 N N . ILE A 1 104 ? -9.422 5.870 14.107 1.00 90.19 104 ILE A N 1
ATOM 777 C CA . ILE A 1 104 ? -9.170 5.062 15.307 1.00 90.19 104 ILE A CA 1
ATOM 778 C C . ILE A 1 104 ? -7.954 5.642 16.030 1.00 90.19 104 ILE A C 1
ATOM 780 O O . ILE A 1 104 ? -6.811 5.334 15.701 1.00 90.19 104 ILE A O 1
ATOM 784 N N . ASN A 1 105 ? -8.208 6.497 17.017 1.00 89.06 105 ASN A N 1
ATOM 785 C CA . ASN A 1 105 ? -7.150 7.151 17.777 1.00 89.06 105 ASN A CA 1
ATOM 786 C C . ASN A 1 105 ? -6.590 6.217 18.860 1.00 89.06 105 ASN A C 1
ATOM 788 O O . ASN A 1 105 ? -7.318 5.784 19.750 1.00 89.06 105 ASN A O 1
ATOM 792 N N . VAL A 1 106 ? -5.276 5.990 18.832 1.00 88.69 106 VAL A N 1
ATOM 793 C CA . VAL A 1 106 ? -4.553 5.115 19.775 1.00 88.69 106 VAL A CA 1
ATOM 794 C C . VAL A 1 106 ? -4.725 5.524 21.245 1.00 88.69 106 VAL A C 1
ATOM 796 O O . VAL A 1 106 ? -4.611 4.681 22.129 1.00 88.69 106 VAL A O 1
ATOM 799 N N . VAL A 1 107 ? -4.977 6.806 21.524 1.00 90.50 107 VAL A N 1
ATOM 800 C CA . VAL A 1 107 ? -5.065 7.336 22.894 1.00 90.50 107 VAL A CA 1
ATOM 801 C C . VAL A 1 107 ? -6.497 7.362 23.417 1.00 90.50 107 VAL A C 1
ATOM 803 O O . VAL A 1 107 ? -6.715 7.097 24.595 1.00 90.50 107 VAL A O 1
ATOM 806 N N . THR A 1 108 ? -7.464 7.736 22.578 1.00 92.25 108 THR A N 1
ATOM 807 C CA . THR A 1 108 ? -8.839 8.008 23.032 1.00 92.25 108 THR A CA 1
ATOM 808 C C . THR A 1 108 ? -9.813 6.872 22.751 1.00 92.25 108 THR A C 1
ATOM 810 O O . THR A 1 108 ? -10.922 6.896 23.275 1.00 92.25 108 THR A O 1
ATOM 813 N N . GLU A 1 109 ? -9.458 5.926 21.882 1.00 91.00 109 GLU A N 1
ATOM 814 C CA . GLU A 1 109 ? -10.342 4.822 21.525 1.00 91.00 109 GLU A CA 1
ATOM 815 C C . GLU A 1 109 ? -10.251 3.688 22.551 1.00 91.00 109 GLU A C 1
ATOM 817 O O . GLU A 1 109 ? -9.196 3.092 22.751 1.00 91.00 109 GLU A O 1
ATOM 822 N N . GLU A 1 110 ? -11.384 3.363 23.171 1.00 93.38 110 GLU A N 1
ATOM 823 C CA .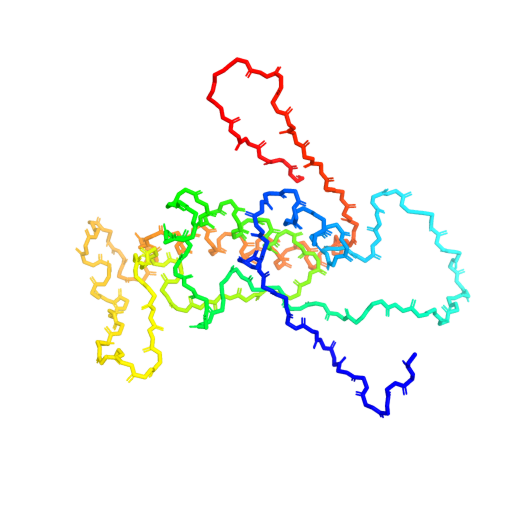 GLU A 1 110 ? -11.506 2.246 24.118 1.00 93.38 110 GLU A CA 1
ATOM 824 C C . GLU A 1 110 ? -12.319 1.078 23.536 1.00 93.38 110 GLU A C 1
ATOM 826 O O . GLU A 1 110 ? -12.333 -0.018 24.104 1.00 93.38 110 GLU A O 1
ATOM 831 N N . ARG A 1 111 ? -13.014 1.282 22.403 1.00 92.12 111 ARG A N 1
ATOM 832 C CA . ARG A 1 111 ? -13.825 0.230 21.779 1.00 92.12 111 ARG A CA 1
ATOM 833 C C . ARG A 1 111 ? -12.934 -0.871 21.213 1.00 92.12 111 ARG A C 1
ATOM 835 O O . ARG A 1 111 ? -11.915 -0.621 20.576 1.00 92.12 111 ARG A O 1
ATOM 842 N N . LEU A 1 112 ? -13.371 -2.111 21.403 1.00 89.50 112 LEU A N 1
ATOM 843 C CA . LEU A 1 112 ? -12.714 -3.281 20.832 1.00 89.50 112 LEU A CA 1
ATOM 844 C C . LEU A 1 112 ? -13.151 -3.486 19.379 1.00 89.50 112 LEU A C 1
ATOM 846 O O . LEU A 1 112 ? -14.301 -3.224 19.021 1.00 89.50 112 LEU A O 1
ATOM 850 N N . TYR A 1 113 ? -12.244 -4.012 18.556 1.00 86.94 113 TYR A N 1
ATOM 851 C CA . TYR A 1 113 ? -12.603 -4.490 17.223 1.00 86.94 113 TYR A CA 1
ATOM 852 C C . TYR A 1 113 ? -13.631 -5.618 17.320 1.00 86.94 113 TYR A C 1
ATOM 854 O O . TYR A 1 113 ? -13.495 -6.520 18.150 1.00 86.94 113 TYR A O 1
ATOM 862 N N . SER A 1 114 ? -14.620 -5.592 16.426 1.00 82.62 114 SER A N 1
ATOM 863 C CA . SER A 1 114 ? -15.580 -6.683 16.269 1.00 82.62 114 SER A CA 1
ATOM 864 C C . SER A 1 114 ? -14.857 -7.988 15.974 1.00 82.62 114 SER A C 1
ATOM 866 O O . SER A 1 114 ? -13.919 -8.024 15.163 1.00 82.62 114 SER A O 1
ATOM 868 N N . THR A 1 115 ? -15.313 -9.078 16.584 1.00 82.56 115 THR A N 1
ATOM 869 C CA . THR A 1 115 ? -14.744 -10.384 16.263 1.00 82.56 115 THR A CA 1
ATOM 870 C C . THR A 1 115 ? -15.161 -10.810 14.855 1.00 82.56 115 THR A C 1
ATOM 872 O O . THR A 1 115 ? -16.232 -10.459 14.359 1.00 82.56 115 THR A O 1
ATOM 875 N N . TRP A 1 116 ? -14.331 -11.613 14.188 1.00 71.44 116 TRP A N 1
ATOM 876 C CA . TRP A 1 116 ? -14.668 -12.161 12.867 1.00 71.44 116 TRP A CA 1
ATOM 877 C C . TRP A 1 116 ? -15.971 -12.987 12.878 1.00 71.44 116 TRP A C 1
ATOM 879 O O . TRP A 1 116 ? -16.707 -13.010 11.892 1.00 71.44 116 TRP A O 1
ATOM 889 N N . ALA A 1 117 ? -16.282 -13.628 14.010 1.00 67.62 117 ALA A N 1
ATOM 890 C CA . ALA A 1 117 ? -17.508 -14.399 14.209 1.00 67.62 117 ALA A CA 1
ATOM 891 C C . ALA A 1 117 ? -18.764 -13.521 14.361 1.00 67.62 117 ALA A C 1
ATOM 893 O O . ALA A 1 117 ? -19.856 -13.962 14.018 1.00 67.62 117 ALA A O 1
ATOM 894 N N . GLU A 1 118 ? -18.628 -12.296 14.869 1.00 64.19 118 GLU A N 1
ATOM 895 C CA . GLU A 1 118 ? -19.717 -11.311 14.940 1.00 64.19 118 GLU A CA 1
ATOM 896 C C . GLU A 1 118 ? -19.913 -10.610 13.594 1.00 64.19 118 GLU A C 1
ATOM 898 O O . GLU A 1 118 ? -21.040 -10.450 13.128 1.00 64.19 118 GLU A O 1
ATOM 903 N N . ALA A 1 119 ? -18.812 -10.248 12.926 1.00 60.94 119 ALA A N 1
ATOM 904 C CA . ALA A 1 119 ? -18.836 -9.565 11.635 1.00 60.94 119 ALA A CA 1
ATOM 905 C C . ALA A 1 119 ? -19.573 -10.379 10.557 1.00 60.94 119 ALA A C 1
ATOM 907 O O . ALA A 1 119 ? -20.299 -9.827 9.727 1.00 60.94 119 ALA A O 1
ATOM 908 N N . SER A 1 120 ? -19.450 -11.704 10.615 1.00 57.97 120 SER A N 1
ATOM 909 C CA . SER A 1 120 ? -20.101 -12.630 9.692 1.00 57.97 120 SER A CA 1
ATOM 910 C C . SER A 1 120 ? -21.588 -12.872 9.945 1.00 57.97 120 SER A C 1
ATOM 912 O O . SER A 1 120 ? -22.267 -13.298 9.019 1.00 57.97 120 SER A O 1
ATOM 914 N N . GLN A 1 121 ? -22.121 -12.554 11.130 1.00 55.06 121 GLN A N 1
ATOM 915 C CA . GLN A 1 121 ? -23.561 -12.665 11.417 1.00 55.06 121 GLN A CA 1
ATOM 916 C C . GLN A 1 121 ? -24.381 -11.549 10.752 1.00 55.06 121 GLN A C 1
ATOM 918 O O . GLN A 1 121 ? -25.584 -11.699 10.556 1.00 55.06 121 GLN A O 1
ATOM 923 N N . SER A 1 122 ? -23.741 -10.429 10.395 1.00 54.44 122 SER A N 1
ATOM 924 C CA . SER A 1 122 ? -24.397 -9.281 9.746 1.00 54.44 122 SER A CA 1
ATOM 925 C C . SER A 1 122 ? -24.735 -9.515 8.267 1.00 54.44 122 SER A C 1
ATOM 927 O O . SER A 1 122 ? -25.613 -8.857 7.710 1.00 54.44 122 SER A O 1
ATOM 929 N N . SER A 1 123 ? -24.072 -10.483 7.634 1.00 53.25 123 SER A N 1
ATOM 930 C CA . SER A 1 123 ? -24.387 -10.965 6.293 1.00 53.25 123 SER A CA 1
ATOM 931 C C . SER A 1 123 ? -24.981 -12.363 6.422 1.00 53.25 123 SER A C 1
ATOM 933 O O . SER A 1 123 ? -24.433 -13.161 7.168 1.00 53.25 123 SER A O 1
ATOM 935 N N . ASN A 1 124 ? -26.053 -12.703 5.699 1.00 53.25 124 ASN A N 1
ATOM 936 C CA . ASN A 1 124 ? -26.592 -14.075 5.607 1.00 53.25 124 ASN A CA 1
ATOM 937 C C . ASN A 1 124 ? -25.608 -15.035 4.886 1.00 53.25 124 ASN A C 1
ATOM 939 O O . ASN A 1 124 ? -25.982 -15.735 3.949 1.00 53.25 124 ASN A O 1
ATOM 943 N N . ALA A 1 125 ? -24.327 -15.013 5.251 1.00 52.66 125 ALA A N 1
ATOM 944 C CA . ALA A 1 125 ? -23.266 -15.817 4.688 1.00 52.66 125 ALA A CA 1
ATOM 945 C C . ALA A 1 125 ? -23.051 -17.024 5.601 1.00 52.66 125 ALA A C 1
ATOM 947 O O . ALA A 1 125 ? -22.620 -16.912 6.744 1.00 52.66 125 ALA A O 1
ATOM 948 N 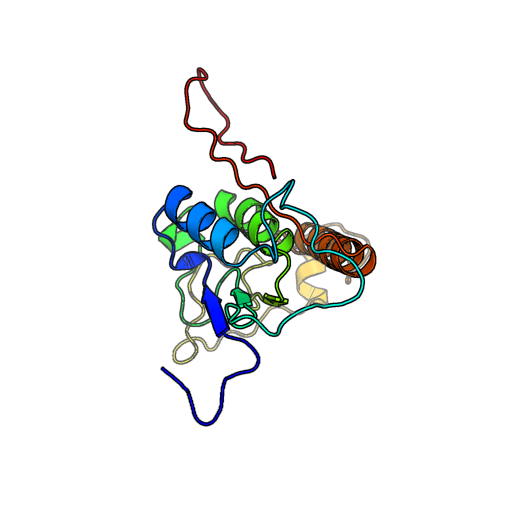N . GLU A 1 126 ? -23.316 -18.198 5.051 1.00 54.03 126 GLU A N 1
ATOM 949 C CA . GLU A 1 126 ? -23.203 -19.530 5.654 1.00 54.03 126 GLU A CA 1
ATOM 950 C C . GLU A 1 126 ? -21.788 -19.930 6.139 1.00 54.03 126 GLU A C 1
ATOM 952 O O . GLU A 1 126 ? -21.587 -21.045 6.611 1.00 54.03 126 GLU A O 1
ATOM 957 N N . ASN A 1 127 ? -20.807 -19.019 6.090 1.00 52.41 127 ASN A N 1
ATOM 958 C CA . ASN A 1 127 ? -19.452 -19.225 6.599 1.00 52.41 127 ASN A CA 1
ATOM 959 C C . ASN A 1 127 ? -18.989 -18.049 7.480 1.00 52.41 127 ASN A C 1
ATOM 961 O O . ASN A 1 127 ? -18.740 -16.962 6.953 1.00 52.41 127 ASN A O 1
ATOM 965 N N . PRO A 1 128 ? -18.764 -18.244 8.794 1.00 46.38 128 PRO A N 1
ATOM 966 C CA . PRO A 1 128 ? -18.369 -17.167 9.702 1.00 46.38 128 PRO A CA 1
ATOM 967 C C . PRO A 1 128 ? -16.954 -16.601 9.468 1.00 46.38 128 PRO A C 1
ATOM 969 O O . PRO A 1 128 ? -16.606 -15.535 9.966 1.00 46.38 128 PRO A O 1
ATOM 972 N N . ALA A 1 129 ? -16.135 -17.291 8.672 1.00 50.62 129 ALA A N 1
ATOM 973 C CA . ALA A 1 129 ? -14.800 -16.851 8.261 1.00 50.62 129 ALA A CA 1
ATOM 974 C C . ALA A 1 129 ? -14.779 -16.157 6.883 1.00 50.62 129 ALA A C 1
ATOM 976 O O . ALA A 1 129 ? -13.708 -15.904 6.338 1.00 50.62 129 ALA A O 1
ATOM 977 N N . SER A 1 130 ? -15.943 -15.884 6.283 1.00 53.66 130 SER A N 1
ATOM 978 C CA . SER A 1 130 ? -16.055 -15.502 4.866 1.00 53.66 130 SER A CA 1
ATOM 979 C C . SER A 1 130 ? -15.538 -14.103 4.507 1.00 53.66 130 SER A C 1
ATOM 981 O O . SER A 1 130 ? -15.563 -13.754 3.330 1.00 53.66 130 SER A O 1
ATOM 983 N N . GLY A 1 131 ? -15.025 -13.306 5.456 1.00 60.03 131 GLY A N 1
ATOM 984 C CA . GLY A 1 131 ? -14.407 -12.008 5.140 1.00 60.03 131 GLY A CA 1
ATOM 985 C C . GLY A 1 131 ? -15.339 -11.077 4.355 1.00 60.03 131 GLY A C 1
ATOM 986 O O . GLY A 1 131 ? -14.880 -10.280 3.541 1.00 60.03 131 GLY A O 1
ATOM 987 N N . ASN A 1 132 ? -16.650 -11.216 4.564 1.00 67.81 132 ASN A N 1
ATOM 988 C CA . ASN A 1 132 ? -17.689 -10.553 3.778 1.00 67.81 132 ASN A CA 1
ATOM 989 C C . ASN A 1 132 ? -18.016 -9.138 4.295 1.00 67.81 132 ASN A C 1
ATOM 991 O O . ASN A 1 132 ? -19.092 -8.600 4.047 1.00 67.81 132 ASN A O 1
ATOM 995 N N . THR A 1 133 ? -17.094 -8.550 5.056 1.00 80.50 133 THR A N 1
ATOM 996 C CA . THR A 1 133 ? -17.212 -7.220 5.654 1.00 80.50 133 THR A CA 1
ATOM 997 C C . THR A 1 133 ? -16.379 -6.237 4.842 1.00 80.50 133 THR A C 1
ATOM 999 O O . THR A 1 133 ? -15.202 -6.488 4.581 1.00 80.50 133 THR A O 1
ATOM 1002 N N . GLY A 1 134 ? -16.986 -5.117 4.444 1.00 86.81 134 GLY A N 1
ATOM 1003 C CA . GLY A 1 134 ? -16.307 -4.057 3.701 1.00 86.81 134 GLY A CA 1
ATOM 1004 C C . GLY A 1 134 ? -15.640 -4.558 2.416 1.00 86.81 134 GLY A C 1
ATOM 1005 O O . GLY A 1 134 ? -16.271 -5.207 1.583 1.00 86.81 134 GLY A O 1
ATOM 1006 N N . ILE A 1 135 ? -14.353 -4.250 2.265 1.00 91.94 135 ILE A N 1
ATOM 1007 C CA . ILE A 1 135 ? -13.522 -4.643 1.120 1.00 91.94 135 ILE A CA 1
ATOM 1008 C C . ILE A 1 135 ? -12.561 -5.796 1.444 1.00 91.94 135 ILE A C 1
ATOM 1010 O O . ILE A 1 135 ? -11.687 -6.085 0.631 1.00 91.94 135 ILE A O 1
ATOM 1014 N N . VAL A 1 136 ? -12.708 -6.486 2.584 1.00 90.75 136 VAL A N 1
ATOM 1015 C CA . VAL A 1 136 ? -11.779 -7.547 3.033 1.00 90.75 136 VAL A CA 1
ATOM 1016 C C . VAL A 1 136 ? -11.589 -8.636 1.970 1.00 90.75 136 VAL A C 1
ATOM 1018 O O . VAL A 1 136 ? -10.456 -8.981 1.633 1.00 90.75 136 VAL A O 1
ATOM 1021 N N . CYS A 1 137 ? -12.677 -9.156 1.394 1.00 89.81 137 CYS A N 1
ATOM 1022 C CA . CYS A 1 137 ? -12.596 -10.167 0.335 1.00 89.81 137 CYS A CA 1
ATOM 1023 C C . CYS A 1 137 ? -11.866 -9.634 -0.912 1.00 89.81 137 CYS A C 1
ATOM 1025 O O . CYS A 1 137 ? -10.964 -10.290 -1.440 1.00 89.81 137 CYS A O 1
ATOM 1027 N N . ALA A 1 138 ? -12.190 -8.409 -1.337 1.00 92.19 138 ALA A N 1
ATOM 1028 C CA . ALA A 1 138 ? -11.553 -7.769 -2.484 1.00 92.19 138 ALA A CA 1
ATOM 1029 C C . ALA A 1 138 ? -10.054 -7.521 -2.241 1.00 92.19 138 ALA A C 1
ATOM 1031 O O . ALA A 1 138 ? -9.230 -7.852 -3.095 1.00 92.19 138 ALA A O 1
ATOM 1032 N N . LYS A 1 139 ? -9.673 -7.038 -1.051 1.00 92.88 139 LYS A N 1
ATOM 1033 C CA . LYS A 1 139 ? -8.271 -6.885 -0.644 1.00 92.88 139 LYS A CA 1
ATOM 1034 C C . LYS A 1 139 ? -7.557 -8.234 -0.586 1.00 92.88 139 LYS A C 1
ATOM 1036 O O . LYS A 1 139 ? -6.411 -8.336 -1.005 1.00 92.88 139 LYS A O 1
ATOM 1041 N N . GLY A 1 140 ? -8.242 -9.296 -0.162 1.00 93.38 140 GLY A N 1
ATOM 1042 C CA . GLY A 1 140 ? -7.728 -10.664 -0.218 1.00 93.38 140 GLY A CA 1
ATOM 1043 C C . GLY A 1 140 ? -7.374 -11.114 -1.640 1.00 93.38 140 GLY A C 1
ATOM 1044 O O . GLY A 1 140 ? -6.316 -11.710 -1.848 1.00 93.38 140 GLY A O 1
ATOM 1045 N N . VAL A 1 141 ? -8.215 -10.793 -2.629 1.00 95.56 141 VAL A N 1
ATOM 1046 C CA . VAL A 1 141 ? -7.921 -11.049 -4.051 1.00 95.56 141 VAL A CA 1
ATOM 1047 C C . VAL A 1 141 ? -6.730 -10.213 -4.523 1.00 95.56 141 VAL A C 1
ATOM 1049 O O . VAL A 1 141 ? -5.818 -10.766 -5.135 1.00 95.56 141 VAL A O 1
ATOM 1052 N N . LEU A 1 142 ? -6.687 -8.921 -4.184 1.00 95.56 142 LEU A N 1
ATOM 1053 C CA . LEU A 1 142 ? -5.568 -8.031 -4.521 1.00 95.56 142 LEU A CA 1
ATOM 1054 C C . LEU A 1 142 ? -4.239 -8.511 -3.921 1.00 95.56 142 LEU A C 1
ATOM 1056 O O . LEU A 1 142 ? -3.221 -8.512 -4.603 1.00 95.56 142 LEU A O 1
ATOM 1060 N N . ASN A 1 143 ? -4.246 -8.995 -2.680 1.00 94.94 143 ASN A N 1
ATOM 1061 C CA . ASN A 1 143 ? -3.053 -9.524 -2.022 1.00 94.94 143 ASN A CA 1
ATOM 1062 C C . ASN A 1 143 ? -2.561 -10.817 -2.688 1.00 94.94 143 ASN A C 1
ATOM 1064 O O . ASN A 1 143 ? -1.357 -11.008 -2.848 1.00 94.94 143 ASN A O 1
ATOM 1068 N N . ARG A 1 144 ? -3.473 -11.702 -3.117 1.00 96.44 144 ARG A N 1
ATOM 1069 C CA . ARG A 1 144 ? -3.106 -12.899 -3.899 1.00 96.44 144 ARG A CA 1
ATOM 1070 C C . ARG A 1 144 ? -2.537 -12.521 -5.262 1.00 96.44 144 ARG A C 1
ATOM 1072 O O . ARG A 1 144 ? -1.552 -13.117 -5.687 1.00 96.44 144 ARG A O 1
ATOM 1079 N N . LEU A 1 145 ? -3.125 -11.523 -5.922 1.00 95.56 145 LEU A N 1
ATOM 1080 C CA . LEU A 1 145 ? -2.614 -10.989 -7.183 1.00 95.56 145 LEU A CA 1
ATOM 1081 C C . LEU A 1 145 ? -1.208 -10.401 -7.001 1.00 95.56 145 LEU A C 1
ATOM 1083 O O . LEU A 1 145 ? -0.315 -10.742 -7.768 1.00 95.56 145 LEU A O 1
ATOM 1087 N N . HIS A 1 146 ? -0.985 -9.604 -5.953 1.00 94.50 146 HIS A N 1
ATOM 1088 C CA . HIS A 1 146 ? 0.328 -9.062 -5.597 1.00 94.50 146 HIS A CA 1
ATOM 1089 C C . HIS A 1 146 ? 1.369 -10.172 -5.394 1.00 94.50 146 HIS A C 1
ATOM 1091 O O . HIS A 1 146 ? 2.454 -10.127 -5.970 1.00 94.50 146 HIS A O 1
ATOM 1097 N N . GLN A 1 147 ? 1.024 -11.213 -4.628 1.00 95.56 147 GLN A N 1
ATOM 1098 C CA . GLN A 1 147 ? 1.896 -12.372 -4.413 1.00 95.56 147 GLN A CA 1
ATOM 1099 C C . GLN A 1 147 ? 2.221 -13.104 -5.717 1.00 95.56 147 GLN A C 1
ATOM 1101 O O . GLN A 1 147 ? 3.372 -13.478 -5.941 1.00 95.56 147 GLN A O 1
ATOM 1106 N N . TRP A 1 148 ? 1.222 -13.299 -6.577 1.00 96.62 148 TRP A N 1
ATOM 1107 C CA . TRP A 1 148 ? 1.409 -13.939 -7.874 1.00 96.62 148 TRP A CA 1
ATOM 1108 C C . TRP A 1 148 ? 2.318 -13.105 -8.789 1.00 96.62 148 TRP A C 1
ATOM 1110 O O . TRP A 1 148 ? 3.293 -13.631 -9.319 1.00 96.62 148 TRP A O 1
ATOM 1120 N N . MET A 1 149 ? 2.084 -11.793 -8.892 1.00 94.12 149 MET A N 1
ATOM 1121 C CA . MET A 1 149 ? 2.941 -10.888 -9.667 1.00 94.12 149 MET A CA 1
ATOM 1122 C C . MET A 1 149 ? 4.383 -10.866 -9.143 1.00 94.12 149 MET A C 1
ATOM 1124 O O . MET A 1 149 ? 5.338 -10.866 -9.923 1.00 94.12 149 MET A O 1
ATOM 1128 N N . ALA A 1 150 ? 4.559 -10.897 -7.820 1.00 91.69 150 ALA A N 1
ATOM 1129 C CA . ALA A 1 150 ? 5.876 -10.973 -7.201 1.00 91.69 150 ALA A CA 1
ATOM 1130 C C . ALA A 1 150 ? 6.595 -12.295 -7.531 1.00 91.69 150 ALA A C 1
ATOM 1132 O O . ALA A 1 150 ? 7.794 -12.283 -7.822 1.00 91.69 150 ALA A O 1
ATOM 1133 N N . ALA A 1 151 ? 5.876 -13.424 -7.526 1.00 94.62 151 ALA A N 1
ATOM 1134 C CA . ALA A 1 151 ? 6.424 -14.739 -7.868 1.00 94.62 151 ALA A CA 1
ATOM 1135 C C . ALA A 1 151 ? 6.857 -14.824 -9.342 1.00 94.62 151 ALA A C 1
ATOM 1137 O O . ALA A 1 151 ? 7.946 -15.315 -9.638 1.00 94.62 151 ALA A O 1
ATOM 1138 N N . GLU A 1 152 ? 6.048 -14.270 -10.247 1.00 94.69 152 GLU A N 1
ATOM 1139 C CA . GLU A 1 152 ? 6.309 -14.227 -11.693 1.00 94.69 152 GLU A CA 1
ATOM 1140 C C . GLU A 1 152 ? 7.274 -13.097 -12.113 1.00 94.69 152 GLU A C 1
ATOM 1142 O O . GLU A 1 152 ? 7.597 -12.941 -13.289 1.00 94.69 152 GLU A O 1
ATOM 1147 N N . ARG A 1 153 ? 7.809 -12.334 -11.148 1.00 89.62 153 ARG A N 1
ATOM 1148 C CA . ARG A 1 153 ? 8.816 -11.274 -11.349 1.00 89.62 153 ARG A CA 1
ATOM 1149 C C . ARG A 1 153 ? 8.346 -10.138 -12.265 1.00 89.62 153 ARG A C 1
ATOM 1151 O O . ARG A 1 153 ? 9.134 -9.601 -13.046 1.00 89.62 153 ARG A O 1
ATOM 1158 N N . TYR A 1 154 ? 7.095 -9.715 -12.112 1.00 90.31 154 TYR A N 1
ATOM 1159 C CA . TYR A 1 154 ? 6.622 -8.458 -12.687 1.00 90.31 154 TYR A CA 1
ATOM 1160 C C . TYR A 1 154 ? 7.288 -7.283 -11.953 1.00 90.31 154 TYR A C 1
ATOM 1162 O O . TYR A 1 154 ? 6.971 -6.995 -10.803 1.00 90.31 154 TYR A O 1
ATOM 1170 N N . ILE A 1 155 ? 8.267 -6.645 -12.601 1.00 88.50 155 ILE A N 1
ATOM 1171 C CA . ILE A 1 155 ? 9.111 -5.589 -12.002 1.00 88.50 155 ILE A CA 1
ATOM 1172 C C . ILE A 1 155 ? 9.028 -4.239 -12.722 1.00 88.50 155 ILE A C 1
ATOM 1174 O O . ILE A 1 155 ? 9.591 -3.244 -12.248 1.00 88.50 155 ILE A O 1
ATOM 1178 N N . GLU A 1 156 ? 8.380 -4.229 -13.882 1.00 89.88 156 GLU A N 1
ATOM 1179 C CA . GLU A 1 156 ? 8.195 -3.047 -14.706 1.00 89.88 156 GLU A CA 1
ATOM 1180 C C . GLU A 1 156 ? 6.884 -2.361 -14.347 1.00 89.88 156 GLU A C 1
ATOM 1182 O O . GLU A 1 156 ? 5.877 -3.028 -14.111 1.00 89.88 156 GLU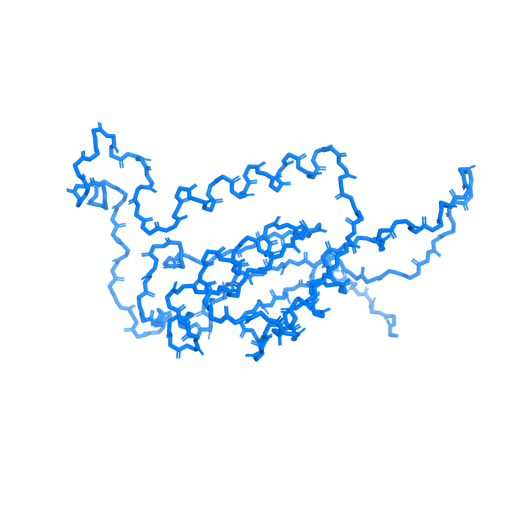 A O 1
ATOM 1187 N N . THR A 1 157 ? 6.890 -1.032 -14.335 1.00 89.00 157 THR A N 1
ATOM 1188 C CA . THR A 1 157 ? 5.668 -0.255 -14.142 1.00 89.00 157 THR A CA 1
ATOM 1189 C C . THR A 1 157 ? 5.470 0.791 -15.216 1.00 89.00 157 THR A C 1
ATOM 1191 O O . THR A 1 157 ? 6.404 1.407 -15.734 1.00 89.00 157 THR A O 1
ATOM 1194 N N . PHE A 1 158 ? 4.200 1.009 -15.517 1.00 90.75 158 PHE A N 1
ATOM 1195 C CA . PHE A 1 158 ? 3.708 2.132 -16.281 1.00 90.75 158 PHE A CA 1
ATOM 1196 C C . PHE A 1 158 ? 2.509 2.686 -15.516 1.00 90.75 158 PHE A C 1
ATOM 1198 O O . PHE A 1 158 ? 1.663 1.925 -15.059 1.00 90.75 158 PHE A O 1
ATOM 1205 N N . VAL A 1 159 ? 2.485 3.996 -15.296 1.00 90.25 159 VAL A N 1
ATOM 1206 C CA . VAL A 1 159 ? 1.396 4.660 -14.577 1.00 90.25 159 VAL A CA 1
ATOM 1207 C C . VAL A 1 159 ? 0.869 5.741 -15.495 1.00 90.25 159 VAL A C 1
ATOM 1209 O O . VAL A 1 159 ? 1.587 6.698 -15.783 1.00 90.25 159 VAL A O 1
ATOM 1212 N N . ASP A 1 160 ? -0.371 5.577 -15.937 1.00 89.19 160 ASP A N 1
ATOM 1213 C CA . ASP A 1 160 ? -1.080 6.576 -16.724 1.00 89.19 160 ASP A CA 1
ATOM 1214 C C . ASP A 1 160 ? -2.203 7.206 -15.903 1.00 89.19 160 ASP A C 1
ATOM 1216 O O . ASP A 1 160 ? -2.820 6.568 -15.051 1.00 89.19 160 ASP A O 1
ATOM 1220 N N . GLN A 1 161 ? -2.454 8.486 -16.150 1.00 83.50 161 GLN A N 1
ATOM 1221 C CA . GLN A 1 161 ? -3.504 9.249 -15.497 1.00 83.50 161 GLN A CA 1
ATOM 1222 C C . GLN A 1 161 ? -4.473 9.739 -16.556 1.00 83.50 161 GLN A C 1
ATOM 1224 O O . GLN A 1 161 ? -4.220 10.722 -17.254 1.00 83.50 161 GLN A O 1
ATOM 1229 N N . VAL A 1 162 ? -5.624 9.081 -16.639 1.00 74.94 162 VAL A N 1
ATOM 1230 C CA . VAL A 1 162 ? -6.675 9.499 -17.560 1.00 74.94 162 VAL A CA 1
ATOM 1231 C C . VAL A 1 162 ? -7.376 10.722 -16.975 1.00 74.94 162 VAL A C 1
ATOM 1233 O O . VAL A 1 162 ? -8.250 10.616 -16.115 1.00 74.94 162 VAL A O 1
ATOM 1236 N N . CYS A 1 163 ? -6.973 11.908 -17.425 1.00 59.69 163 CYS A N 1
ATOM 1237 C CA . CYS A 1 163 ? -7.699 13.137 -17.133 1.00 59.69 163 CYS A CA 1
ATOM 1238 C C . CYS A 1 163 ? -8.870 13.285 -18.120 1.00 59.69 163 CYS A C 1
ATOM 1240 O O . CYS A 1 163 ? -8.758 12.985 -19.308 1.00 59.69 163 CYS A O 1
ATOM 1242 N N . CYS A 1 164 ? -10.022 13.713 -17.620 1.00 53.19 164 CYS A N 1
ATOM 1243 C CA . CYS A 1 164 ? -11.299 13.700 -18.325 1.00 53.19 164 CYS A CA 1
ATOM 1244 C C . CYS A 1 164 ? -11.331 14.545 -19.621 1.00 53.19 164 CYS A C 1
ATOM 1246 O O . CYS A 1 164 ? -11.368 15.773 -19.579 1.00 53.19 164 CYS A O 1
ATOM 1248 N N . HIS A 1 165 ? -11.481 13.869 -20.767 1.00 42.06 165 HIS A N 1
ATOM 1249 C CA . HIS A 1 165 ? -12.290 14.335 -21.905 1.00 42.06 165 HIS A CA 1
ATOM 1250 C C . HIS A 1 165 ? -13.319 13.257 -22.300 1.00 42.06 165 HIS A C 1
ATOM 1252 O O . HIS A 1 165 ? -13.402 12.836 -23.449 1.00 42.06 165 HIS A O 1
ATOM 1258 N N . PHE A 1 166 ? -14.097 12.777 -21.326 1.00 41.47 166 PHE A N 1
ATOM 1259 C CA . PHE A 1 166 ? -15.258 11.918 -21.573 1.00 41.47 166 PHE A CA 1
ATOM 1260 C C . PHE A 1 166 ? -16.495 12.509 -20.878 1.00 41.47 166 PHE A C 1
ATOM 1262 O O . PHE A 1 166 ? -16.390 12.927 -19.720 1.00 41.47 166 PHE A O 1
ATOM 1269 N N . PRO A 1 167 ? -17.657 12.591 -21.555 1.00 42.06 167 PRO A N 1
ATOM 1270 C CA . PRO A 1 167 ? -18.879 13.101 -20.954 1.00 42.06 167 PRO A CA 1
ATOM 1271 C C . PRO A 1 167 ? -19.416 12.087 -19.934 1.00 42.06 167 PRO A C 1
ATOM 1273 O O . PRO A 1 167 ? -19.639 10.929 -20.264 1.00 42.06 167 PRO A O 1
ATOM 1276 N N . SER A 1 168 ? -19.641 12.562 -18.706 1.00 44.44 168 SER A N 1
ATOM 1277 C CA . SER A 1 168 ? -20.393 11.935 -17.603 1.00 44.44 168 SER A CA 1
ATOM 1278 C C . SER A 1 168 ? -20.017 10.502 -17.166 1.00 44.44 168 SER A C 1
ATOM 1280 O O . SER A 1 168 ? -20.333 9.524 -17.832 1.00 44.44 168 SER A O 1
ATOM 1282 N N . ASN A 1 169 ? -19.526 10.417 -15.921 1.00 42.34 169 ASN A N 1
ATOM 1283 C CA . ASN A 1 169 ? -19.566 9.261 -15.009 1.00 42.34 169 ASN A CA 1
ATOM 1284 C C . ASN A 1 169 ? -18.663 8.053 -15.310 1.00 42.34 169 ASN A C 1
ATOM 1286 O O . ASN A 1 169 ? -19.160 6.978 -15.620 1.00 42.34 169 ASN A O 1
ATOM 1290 N N . ALA A 1 170 ? -17.355 8.205 -15.079 1.00 40.16 170 ALA A N 1
ATOM 1291 C CA . ALA A 1 170 ? -16.520 7.241 -14.340 1.00 40.16 170 ALA A CA 1
ATOM 1292 C C . ALA A 1 170 ? -15.061 7.728 -14.334 1.00 40.16 170 ALA A C 1
ATOM 1294 O O . ALA A 1 170 ? -14.441 7.843 -15.386 1.00 40.16 170 ALA A O 1
ATOM 1295 N N . TYR A 1 171 ? -14.492 7.986 -13.155 1.00 39.84 171 TYR A N 1
ATOM 1296 C CA . TYR A 1 171 ? -13.039 8.095 -13.008 1.00 39.84 171 TYR A CA 1
ATOM 1297 C C . TYR A 1 171 ? -12.492 6.680 -12.813 1.00 39.84 171 TYR A C 1
ATOM 1299 O O . TYR A 1 171 ? -12.424 6.183 -11.692 1.00 39.84 171 TYR A O 1
ATOM 1307 N N . SER A 1 172 ? -12.182 5.992 -13.911 1.00 38.22 172 SER A N 1
ATOM 1308 C CA . SER A 1 172 ? -11.506 4.694 -13.880 1.00 38.22 172 SER A CA 1
ATOM 1309 C C . SER A 1 172 ? -10.021 4.879 -14.172 1.00 38.22 172 SER A C 1
ATOM 1311 O O . SER A 1 172 ? -9.652 5.388 -15.228 1.00 38.22 172 SER A O 1
ATOM 1313 N N . PHE A 1 173 ? -9.187 4.448 -13.232 1.00 40.53 173 PHE A N 1
ATOM 1314 C CA . PHE A 1 173 ? -7.744 4.314 -13.391 1.00 40.53 173 PHE A CA 1
ATOM 1315 C C . PHE A 1 173 ? -7.451 2.899 -13.906 1.00 40.53 173 PHE A C 1
ATOM 1317 O O . PHE A 1 173 ? -8.034 1.940 -13.398 1.00 40.53 173 PHE A O 1
ATOM 1324 N N . LEU A 1 174 ? -6.587 2.766 -14.910 1.00 35.84 174 LEU A N 1
ATOM 1325 C CA . LEU A 1 174 ? -6.159 1.480 -15.463 1.00 35.84 174 LEU A CA 1
ATOM 1326 C C . LEU A 1 174 ? -4.646 1.380 -15.243 1.00 35.84 174 LEU A C 1
ATOM 1328 O O . LEU A 1 174 ? -3.927 2.332 -15.547 1.00 35.84 174 LEU A O 1
ATOM 1332 N N . ILE A 1 175 ? -4.204 0.277 -14.639 1.00 41.22 175 ILE A N 1
ATOM 1333 C CA . ILE A 1 175 ? -2.786 -0.068 -14.462 1.00 41.22 175 ILE A CA 1
ATOM 1334 C C . ILE A 1 175 ? -2.417 -1.081 -15.535 1.00 41.22 175 ILE A C 1
ATOM 1336 O O . ILE A 1 175 ? -3.209 -2.040 -15.697 1.00 41.22 175 ILE A O 1
#

Secondary structure (DSSP, 8-state):
---SS--SEEEEEGGG-SSHHHHHHHHHHHS-SEETTPPPPPTT-------PPEEEEES--TTSPPHHHHS-GGGHHHHHHHHHHSSSEEE--TTTTTT--S---TTT--PPPPPHHHHGGGTT-S-TTS--STTHHHHHHHHHHHHHHHHTT--EE--------SSSS------

Organism: NCBI:txid117903

InterPro domains:
  IPR010401 Glycogen debranching enzyme [PTHR10569] (4-162)

Solvent-accessible surface area (backbone atoms only — not comparable to full-atom values): 10942 Å² total; per-residue (Å²): 135,89,64,96,73,74,68,80,58,44,83,40,57,51,68,75,36,90,46,73,65,50,39,46,54,50,41,60,67,48,20,27,84,40,53,63,88,57,83,80,74,68,90,89,70,84,74,93,66,94,69,82,70,44,38,33,39,20,52,44,54,73,89,48,69,20,59,47,74,80,64,38,77,79,46,55,63,58,48,47,45,57,49,35,68,24,56,39,50,70,45,72,40,93,46,61,44,56,61,49,69,62,56,70,46,89,85,80,59,82,80,76,81,79,50,61,67,58,59,25,68,80,43,100,51,99,45,51,81,61,47,86,44,67,44,37,49,60,51,51,50,39,52,50,49,33,53,49,39,56,73,73,62,62,42,60,34,69,76,65,81,83,72,88,90,68,87,81,91,76,96,71,81,66,122

Mean predicted aligned error: 8.8 Å

pLDDT: mean 81.8, std 16.17, range [35.84, 96.62]

Sequence (175 aa):
MTSSCPPNSFILESLQSADSNALGAQLHRYGGLQPAGAFAQPLGTRRLRASTAHALLYDQTHDNPSPMERHSLFDFLPRAGLVAMGCCATGSVRGYDELVPHHINVVTEERLYSTWAEASQSSNAENPASGNTGIVCAKGVLNRLHQWMAAERYIETFVDQVCCHFPSNAYSFLI